Protein AF-A0A368F2X0-F1 (afdb_monomer_lite)

Foldseek 3Di:
DDDPPPPPPDPDPVRDDDDPDPLLDALVVSQVCCCVPVNDGDPDPSSVPPVLNQLQAWWADPPPRPFTWRQDAQTATPPPRDTDDPVLNVLLVVLVVLLVVLVCQLVDPPHDLVVNQVSLVVNPVSRVRTHRPNHSSNVSSVVSVVVVVVVVVD

Sequence (154 aa):
MVPTLSSRIPTSLKEARHSYINELLPRAMRREILKRDYNFDCSCEGCMDEERNNRMEGWCCEQCKDGWLPPGEGSQCTVCGWRITTDHYEMCRLAEETAKSGNKVLLGDEYKRDAKLKMANTMMPIFEDALHPFNVLRIPSLRTLFENAVAEKK

Organism: Ancylostoma caninum (NCBI:txid29170)

InterPro domains:
  IPR011990 Tetratricopeptide-like helical domain superfamily [G3DSA:1.25.40.10] (24-154)

Radius of gyration: 17.49 Å; chains: 1; bounding box: 47×37×43 Å

Secondary structure (DSSP, 8-state):
---S------SSTTT----SS-SSS-HHHHHHHHHHHH------HHHH-HHHHHHHHPEEPTTTSSSEE-SSTT-B-TTT-PBPPHHHHHHHHHHHHHHHHHHHHHH-TTS-HHHHHHHHHHHHHHHTTTB-TT-GGGHHHHHHHHHHHHHHT-

pLDDT: mean 91.77, std 10.8, range [40.59, 98.25]

Structure (mmCIF, N/CA/C/O backbone):
data_AF-A0A368F2X0-F1
#
_entry.id   AF-A0A368F2X0-F1
#
loop_
_atom_site.group_PDB
_atom_site.id
_atom_site.type_symbol
_atom_site.label_atom_id
_atom_site.label_alt_id
_atom_site.label_comp_id
_atom_site.label_asym_id
_atom_site.label_entity_id
_atom_site.label_seq_id
_atom_site.pdbx_PDB_ins_code
_atom_site.Cartn_x
_atom_site.Cartn_y
_atom_site.Cartn_z
_atom_site.occupancy
_atom_site.B_iso_or_equiv
_atom_site.auth_seq_id
_atom_site.auth_comp_id
_atom_site.auth_asym_id
_atom_site.auth_atom_id
_atom_site.pdbx_PDB_model_num
ATOM 1 N N . MET A 1 1 ? 1.077 -10.637 2.790 1.00 41.91 1 MET A N 1
ATOM 2 C CA . MET A 1 1 ? 2.339 -10.163 2.187 1.00 41.91 1 MET A CA 1
ATOM 3 C C . MET A 1 1 ? 2.938 -11.346 1.468 1.00 41.91 1 MET A C 1
ATOM 5 O O . MET A 1 1 ? 2.996 -12.397 2.088 1.00 41.91 1 MET A O 1
ATOM 9 N N . VAL A 1 2 ? 3.322 -11.207 0.201 1.00 40.59 2 VAL A N 1
ATOM 10 C CA . VAL A 1 2 ? 4.078 -12.248 -0.507 1.00 40.59 2 VAL A CA 1
ATOM 11 C C . VAL A 1 2 ? 5.547 -11.822 -0.454 1.00 40.59 2 VAL A C 1
ATOM 13 O O . VAL A 1 2 ? 5.941 -10.925 -1.210 1.00 40.59 2 VAL A O 1
ATOM 16 N N . PRO A 1 3 ? 6.351 -12.355 0.488 1.00 49.12 3 PRO A N 1
ATOM 17 C CA . PRO A 1 3 ? 7.795 -12.273 0.364 1.00 49.12 3 PRO A CA 1
ATOM 18 C C . PRO A 1 3 ? 8.175 -12.838 -1.001 1.00 49.12 3 PRO A C 1
ATOM 20 O O . PRO A 1 3 ? 7.680 -13.892 -1.389 1.00 49.12 3 PRO A O 1
ATOM 23 N N . THR A 1 4 ? 9.099 -12.197 -1.705 1.00 52.88 4 THR A N 1
ATOM 24 C CA . THR A 1 4 ? 9.723 -12.762 -2.916 1.00 52.88 4 THR A CA 1
ATOM 25 C C . THR A 1 4 ? 10.636 -13.949 -2.607 1.00 52.88 4 THR A C 1
ATOM 27 O O . THR A 1 4 ? 11.409 -14.385 -3.450 1.00 52.88 4 THR A O 1
ATOM 30 N N . LEU A 1 5 ? 10.559 -14.494 -1.393 1.00 54.06 5 LEU A N 1
ATOM 31 C CA . LEU A 1 5 ? 11.268 -15.688 -0.981 1.00 54.06 5 LEU A CA 1
ATOM 32 C C . LEU A 1 5 ? 10.518 -16.916 -1.501 1.00 54.06 5 LEU A C 1
ATOM 34 O O . LEU A 1 5 ? 9.976 -17.713 -0.742 1.00 54.06 5 LEU A O 1
ATOM 38 N N . SER A 1 6 ? 10.612 -17.126 -2.811 1.00 51.62 6 SER A N 1
ATOM 39 C CA . SER A 1 6 ? 10.950 -18.457 -3.306 1.00 51.62 6 SER A CA 1
ATOM 40 C C . SER A 1 6 ? 12.363 -18.755 -2.789 1.00 51.62 6 SER A C 1
ATOM 42 O O . SER A 1 6 ? 13.344 -18.601 -3.510 1.00 51.62 6 SER A O 1
ATOM 44 N N . SER A 1 7 ? 12.497 -19.046 -1.491 1.00 58.41 7 SER A N 1
ATOM 45 C CA . SER A 1 7 ? 13.770 -19.185 -0.778 1.00 58.41 7 SER A CA 1
ATOM 46 C C . SER A 1 7 ? 14.494 -20.456 -1.213 1.00 58.41 7 SER A C 1
ATOM 48 O O . SER A 1 7 ? 14.597 -21.436 -0.479 1.00 58.41 7 SER A O 1
ATOM 50 N N . ARG A 1 8 ? 15.041 -20.440 -2.429 1.00 68.31 8 ARG A N 1
ATOM 51 C CA . ARG A 1 8 ? 16.137 -21.332 -2.782 1.00 68.31 8 ARG A CA 1
ATOM 52 C C . ARG A 1 8 ? 17.321 -20.913 -1.926 1.00 68.31 8 ARG A C 1
ATOM 54 O O . ARG A 1 8 ? 17.812 -19.793 -2.050 1.00 68.31 8 ARG A O 1
ATOM 61 N N . ILE A 1 9 ? 17.736 -21.800 -1.025 1.00 76.62 9 ILE A N 1
ATOM 62 C CA . ILE A 1 9 ? 18.985 -21.622 -0.287 1.00 76.62 9 ILE A CA 1
ATOM 63 C C . ILE A 1 9 ? 20.089 -21.513 -1.347 1.00 76.62 9 ILE A C 1
ATOM 65 O O . ILE A 1 9 ? 20.208 -22.428 -2.167 1.00 76.62 9 ILE A O 1
ATOM 69 N N . PRO A 1 10 ? 20.847 -20.405 -1.393 1.00 78.94 10 PRO A N 1
ATOM 70 C CA . PRO A 1 10 ? 21.887 -20.243 -2.395 1.00 78.94 10 PRO A CA 1
ATOM 71 C C . PRO A 1 10 ? 22.919 -21.360 -2.234 1.00 78.94 10 PRO A C 1
ATOM 73 O O . PRO A 1 10 ? 23.389 -21.633 -1.130 1.00 78.94 10 PRO A O 1
ATOM 76 N N . THR A 1 11 ? 23.278 -22.007 -3.341 1.00 86.75 11 THR A N 1
ATOM 77 C CA . THR A 1 11 ? 24.264 -23.101 -3.344 1.00 86.75 11 THR A CA 1
ATOM 78 C C . THR A 1 11 ? 25.700 -22.582 -3.356 1.00 86.75 11 THR A C 1
ATOM 80 O O . THR A 1 11 ? 26.646 -23.332 -3.123 1.00 86.75 11 THR A O 1
ATOM 83 N N . SER A 1 12 ? 25.878 -21.277 -3.590 1.00 88.00 12 SER A N 1
ATOM 84 C CA . SER A 1 12 ? 27.169 -20.598 -3.550 1.00 88.00 12 SER A CA 1
ATOM 85 C C . SER A 1 12 ? 27.041 -19.133 -3.122 1.00 88.00 12 SER A C 1
ATOM 87 O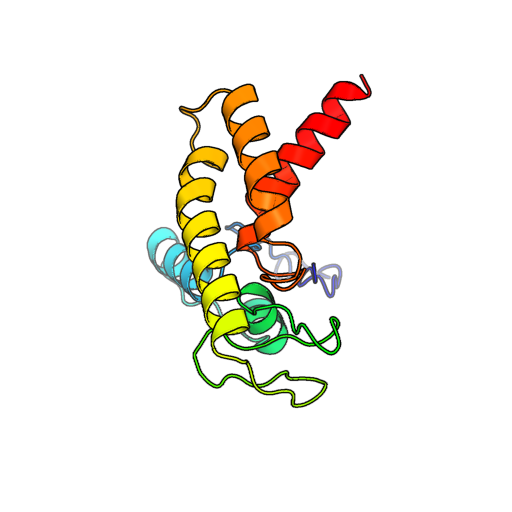 O . SER A 1 12 ? 25.986 -18.512 -3.258 1.00 88.00 12 SER A O 1
ATOM 89 N N . LEU A 1 13 ? 28.153 -18.526 -2.691 1.00 83.38 13 LEU A N 1
ATOM 90 C CA . LEU A 1 13 ? 28.208 -17.087 -2.387 1.00 83.38 13 LEU A CA 1
ATOM 91 C C . LEU A 1 13 ? 27.853 -16.206 -3.596 1.00 83.38 13 LEU A C 1
ATOM 93 O O . LEU A 1 13 ? 27.337 -15.106 -3.426 1.00 83.38 13 LEU A O 1
ATOM 97 N N . LYS A 1 14 ? 28.086 -16.685 -4.825 1.00 81.75 14 LYS A N 1
ATOM 98 C CA . LYS A 1 14 ? 27.719 -15.951 -6.045 1.00 81.75 14 LYS A CA 1
ATOM 99 C C . LYS A 1 14 ? 26.212 -15.833 -6.231 1.00 81.75 14 LYS A C 1
ATOM 101 O O . LYS A 1 14 ? 25.781 -14.895 -6.896 1.00 81.75 14 LYS A O 1
ATOM 106 N N . GLU A 1 15 ? 25.437 -16.743 -5.655 1.00 79.12 15 GLU A N 1
ATOM 107 C CA . GLU A 1 15 ? 23.971 -16.742 -5.679 1.00 79.12 15 GLU A CA 1
ATOM 108 C C . GLU A 1 15 ? 23.374 -16.046 -4.455 1.00 79.12 15 GLU A C 1
ATOM 110 O O . GLU A 1 15 ? 22.204 -15.672 -4.472 1.00 79.12 15 GLU A O 1
ATOM 115 N N . ALA A 1 16 ? 24.173 -15.831 -3.407 1.00 82.81 16 ALA A N 1
ATOM 116 C CA . ALA A 1 16 ? 23.734 -15.107 -2.229 1.00 82.81 16 ALA A CA 1
ATOM 117 C C . ALA A 1 16 ? 23.401 -13.656 -2.606 1.00 82.81 16 ALA A C 1
ATOM 119 O O . ALA A 1 16 ? 24.226 -12.899 -3.133 1.00 82.81 16 ALA A O 1
ATOM 120 N N . ARG A 1 17 ? 22.149 -13.279 -2.362 1.00 82.69 17 ARG A N 1
ATOM 121 C CA . ARG A 1 17 ? 21.617 -11.933 -2.563 1.00 82.69 17 ARG A CA 1
ATOM 122 C C . ARG A 1 17 ? 20.831 -11.553 -1.319 1.00 82.69 17 ARG A C 1
ATOM 124 O O . ARG A 1 17 ? 20.151 -12.392 -0.735 1.00 82.69 17 ARG A O 1
ATOM 131 N N . HIS A 1 18 ? 20.910 -10.288 -0.938 1.00 85.69 18 HIS A N 1
ATOM 132 C CA . HIS A 1 18 ? 20.017 -9.690 0.044 1.00 85.69 18 HIS A CA 1
ATOM 133 C C . HIS A 1 18 ? 19.496 -8.370 -0.520 1.00 85.69 18 HIS A C 1
ATOM 135 O O . HIS A 1 18 ? 20.145 -7.757 -1.371 1.00 85.69 18 HIS A O 1
ATOM 141 N N . SER A 1 19 ? 18.323 -7.932 -0.067 1.00 89.06 19 SER A N 1
ATOM 142 C CA . SER A 1 19 ? 17.817 -6.619 -0.454 1.00 89.06 19 SER A CA 1
ATOM 143 C C . SER A 1 19 ? 18.637 -5.519 0.220 1.00 89.06 19 SER A C 1
ATOM 145 O O . SER A 1 19 ? 18.970 -5.613 1.403 1.00 89.06 19 SER A O 1
ATOM 147 N N . TYR A 1 20 ? 18.962 -4.473 -0.538 1.00 90.19 20 TYR A N 1
ATOM 148 C CA . TYR A 1 20 ? 19.615 -3.260 -0.026 1.00 90.19 20 TYR A CA 1
ATOM 149 C C . TYR A 1 20 ? 18.609 -2.246 0.519 1.00 90.19 20 TYR A C 1
ATOM 151 O O . TYR A 1 20 ? 18.974 -1.308 1.216 1.00 90.19 20 TYR A O 1
ATOM 159 N N . ILE A 1 21 ? 17.332 -2.437 0.194 1.00 92.56 21 ILE A N 1
ATOM 160 C CA . ILE A 1 21 ? 16.254 -1.507 0.507 1.00 92.56 21 ILE A CA 1
ATOM 161 C C . ILE A 1 21 ? 15.075 -2.245 1.136 1.00 92.56 21 ILE A C 1
ATOM 163 O O . ILE A 1 21 ? 14.973 -3.473 1.081 1.00 92.56 21 ILE A O 1
ATOM 167 N N . ASN A 1 22 ? 14.134 -1.489 1.694 1.00 89.31 22 ASN A N 1
ATOM 168 C CA . ASN A 1 22 ? 12.869 -2.049 2.145 1.00 89.31 22 ASN A CA 1
ATOM 169 C C . ASN A 1 22 ? 12.055 -2.566 0.941 1.00 89.31 22 ASN A C 1
ATOM 171 O O . ASN A 1 22 ? 11.680 -1.803 0.051 1.00 89.31 22 ASN A O 1
ATOM 175 N N . GLU A 1 23 ? 11.754 -3.866 0.918 1.00 88.88 23 GLU A N 1
ATOM 176 C CA . GLU A 1 23 ? 10.979 -4.496 -0.160 1.00 88.88 23 GLU A CA 1
ATOM 177 C C . GLU A 1 23 ? 9.484 -4.145 -0.138 1.00 88.88 23 GLU A C 1
ATOM 179 O O . GLU A 1 23 ? 8.773 -4.405 -1.113 1.00 88.88 23 GLU A O 1
ATOM 184 N N . LEU A 1 24 ? 9.016 -3.554 0.963 1.00 90.75 24 LEU A N 1
ATOM 185 C CA . LEU A 1 24 ? 7.638 -3.133 1.207 1.00 90.75 24 LEU A CA 1
ATOM 186 C C . LEU A 1 24 ? 7.393 -1.692 0.741 1.00 90.75 24 LEU A C 1
ATOM 188 O O . LEU A 1 24 ? 6.749 -0.900 1.422 1.00 90.75 24 LEU A O 1
ATOM 192 N N . LEU A 1 25 ? 7.944 -1.363 -0.425 1.00 92.56 25 LEU A N 1
ATOM 193 C CA . LEU A 1 25 ? 7.771 -0.095 -1.123 1.00 92.56 25 LEU A CA 1
ATOM 194 C C . LEU A 1 25 ? 7.213 -0.362 -2.531 1.00 92.56 25 LEU A C 1
ATOM 196 O O . LEU A 1 25 ? 7.517 -1.417 -3.105 1.00 92.56 25 LEU A O 1
ATOM 200 N N . PRO A 1 26 ? 6.451 0.582 -3.117 1.00 94.62 26 PRO A N 1
ATOM 201 C CA . PRO A 1 26 ? 6.036 0.522 -4.517 1.00 94.62 26 PRO A CA 1
ATOM 202 C C . PRO A 1 26 ? 7.218 0.270 -5.449 1.00 94.62 26 PRO A C 1
ATOM 204 O O . PRO A 1 26 ? 8.339 0.720 -5.188 1.00 94.62 26 PRO A O 1
ATOM 207 N N . ARG A 1 27 ? 6.984 -0.425 -6.566 1.00 95.44 27 ARG A N 1
ATOM 208 C CA . ARG A 1 27 ? 8.056 -0.766 -7.519 1.00 95.44 27 ARG A CA 1
ATOM 209 C C . ARG A 1 27 ? 8.801 0.469 -8.016 1.00 95.44 27 ARG A C 1
ATOM 211 O O . ARG A 1 27 ? 10.027 0.424 -8.105 1.00 95.44 27 ARG A O 1
ATOM 218 N N . ALA A 1 28 ? 8.069 1.540 -8.320 1.00 95.38 28 ALA A N 1
ATOM 219 C CA . ALA A 1 28 ? 8.648 2.797 -8.779 1.00 95.38 28 ALA A CA 1
ATOM 220 C C . ALA A 1 28 ? 9.655 3.346 -7.758 1.00 95.38 28 ALA A C 1
ATOM 222 O O . ALA A 1 28 ? 10.816 3.544 -8.103 1.00 95.38 28 ALA A O 1
ATOM 223 N N . MET A 1 29 ? 9.257 3.443 -6.483 1.00 95.06 29 MET A N 1
ATOM 224 C CA . MET A 1 29 ? 10.142 3.909 -5.409 1.00 95.06 29 MET A CA 1
ATOM 225 C C . MET A 1 29 ? 11.335 2.975 -5.185 1.00 95.06 29 MET A C 1
ATOM 227 O O . MET A 1 29 ? 12.455 3.439 -4.998 1.00 95.06 29 MET A O 1
ATOM 231 N N . ARG A 1 30 ? 11.135 1.649 -5.245 1.00 95.50 30 ARG A N 1
ATOM 232 C CA . ARG A 1 30 ? 12.246 0.688 -5.132 1.00 95.50 30 ARG A CA 1
ATOM 233 C C . ARG A 1 30 ? 13.296 0.906 -6.222 1.00 95.50 30 ARG A C 1
ATOM 235 O O . ARG A 1 30 ? 14.484 0.958 -5.917 1.00 95.50 30 ARG A O 1
ATOM 242 N N . ARG A 1 31 ? 12.869 1.037 -7.481 1.00 95.75 31 ARG A N 1
ATOM 243 C CA . ARG A 1 31 ? 13.773 1.280 -8.617 1.00 95.75 31 ARG A CA 1
ATOM 244 C C . ARG A 1 31 ? 14.444 2.646 -8.527 1.00 95.75 31 ARG A C 1
ATOM 246 O O . ARG A 1 31 ? 15.637 2.731 -8.785 1.00 95.75 31 ARG A O 1
ATOM 253 N N . GLU A 1 32 ? 13.712 3.674 -8.113 1.00 97.25 32 GLU A N 1
ATOM 254 C CA . GLU A 1 32 ? 14.249 5.021 -7.921 1.00 97.25 32 GLU A CA 1
ATOM 255 C C . GLU A 1 32 ? 15.371 5.045 -6.875 1.00 97.25 32 GLU A C 1
ATOM 257 O O . GLU A 1 32 ? 16.463 5.527 -7.166 1.00 97.25 32 GLU A O 1
ATOM 262 N N . ILE A 1 33 ? 15.146 4.461 -5.692 1.00 96.31 33 ILE A N 1
ATOM 263 C CA . ILE A 1 33 ? 16.152 4.398 -4.620 1.00 96.31 33 ILE A CA 1
ATOM 264 C C . ILE A 1 33 ? 17.385 3.616 -5.087 1.00 96.31 33 ILE A C 1
ATOM 266 O O . ILE A 1 33 ? 18.508 4.080 -4.915 1.00 96.31 33 ILE A O 1
ATOM 270 N N . LEU A 1 34 ? 17.197 2.453 -5.721 1.00 96.50 34 LEU A N 1
ATOM 271 C CA . LEU A 1 34 ? 18.318 1.642 -6.211 1.00 96.50 34 LEU A CA 1
ATOM 272 C C . LEU A 1 34 ? 19.113 2.351 -7.310 1.00 96.50 34 LEU A C 1
ATOM 274 O O . LEU A 1 34 ? 20.342 2.280 -7.322 1.00 96.50 34 LEU A O 1
ATOM 278 N N . LYS A 1 35 ? 18.436 3.082 -8.199 1.00 97.25 35 LYS A N 1
ATOM 279 C CA . LYS A 1 35 ? 19.104 3.870 -9.231 1.00 97.25 35 LYS A CA 1
ATOM 280 C C . LYS A 1 35 ? 19.868 5.048 -8.632 1.00 97.25 35 LYS A C 1
ATOM 282 O O . LYS A 1 35 ? 21.006 5.279 -9.021 1.00 97.25 35 LYS A O 1
ATOM 287 N N . ARG A 1 36 ? 19.273 5.766 -7.679 1.00 97.69 36 ARG A N 1
ATOM 288 C CA . ARG A 1 36 ? 19.880 6.929 -7.021 1.00 97.69 36 ARG A CA 1
ATOM 289 C C . ARG A 1 36 ? 21.086 6.548 -6.160 1.00 97.69 36 ARG A C 1
ATOM 291 O O . ARG A 1 36 ? 22.132 7.174 -6.285 1.00 97.69 36 ARG A O 1
ATOM 298 N N . ASP A 1 37 ? 20.944 5.523 -5.322 1.00 97.44 37 ASP A N 1
ATOM 299 C CA . ASP A 1 37 ? 21.916 5.216 -4.263 1.00 97.44 37 ASP A CA 1
ATOM 300 C C . ASP A 1 37 ? 22.951 4.163 -4.696 1.00 97.44 37 ASP A C 1
ATOM 302 O O . ASP A 1 37 ? 24.055 4.121 -4.156 1.00 97.44 37 ASP A O 1
ATOM 306 N N . TYR A 1 38 ? 22.619 3.326 -5.688 1.00 96.00 38 TYR A N 1
ATOM 307 C CA . TYR A 1 38 ? 23.462 2.209 -6.139 1.00 96.00 38 TYR A CA 1
ATOM 308 C C . TYR A 1 38 ? 23.689 2.170 -7.661 1.00 96.00 38 TYR A C 1
ATOM 310 O O . TYR A 1 38 ? 24.383 1.280 -8.150 1.00 96.00 38 TYR A O 1
ATOM 318 N N . ASN A 1 39 ? 23.131 3.123 -8.416 1.00 96.44 39 ASN A N 1
ATOM 319 C CA . ASN A 1 39 ? 23.336 3.302 -9.856 1.00 96.44 39 ASN A CA 1
ATOM 320 C C . ASN A 1 39 ? 23.037 2.070 -10.735 1.00 96.44 39 ASN A C 1
ATOM 322 O O . ASN A 1 39 ? 23.714 1.830 -11.736 1.00 96.44 39 ASN A O 1
ATOM 326 N N . PHE A 1 40 ? 21.997 1.296 -10.410 1.00 95.19 40 PHE A N 1
ATOM 327 C CA . PHE A 1 40 ? 21.550 0.193 -11.266 1.00 95.19 40 PHE A CA 1
ATOM 328 C C . PHE A 1 40 ? 20.029 0.112 -11.392 1.00 95.19 40 PHE A C 1
ATOM 330 O O . PHE A 1 40 ? 19.281 0.568 -10.529 1.00 95.19 40 PHE A O 1
ATOM 337 N N . ASP A 1 41 ? 19.583 -0.514 -12.480 1.00 95.31 41 ASP A N 1
ATOM 338 C CA . ASP A 1 41 ? 18.177 -0.772 -12.765 1.00 95.31 41 ASP A CA 1
ATOM 339 C C . ASP A 1 41 ? 17.811 -2.195 -12.325 1.00 95.31 41 ASP A C 1
ATOM 341 O O . ASP A 1 41 ? 18.347 -3.185 -12.823 1.00 95.31 41 ASP A O 1
ATOM 345 N N . CYS A 1 42 ? 16.917 -2.310 -11.341 1.00 93.56 42 CYS A N 1
ATOM 346 C CA . CYS A 1 42 ? 16.601 -3.597 -10.727 1.00 93.56 42 CYS A CA 1
ATOM 347 C C . CYS A 1 42 ? 15.623 -4.433 -11.569 1.00 93.56 42 CYS A C 1
ATOM 349 O O . CYS A 1 42 ? 14.481 -4.027 -11.825 1.00 93.56 42 CYS A O 1
ATOM 351 N N . SER A 1 43 ? 16.064 -5.643 -11.917 1.00 93.19 43 SER A N 1
ATOM 352 C CA . SER A 1 43 ? 15.309 -6.672 -12.642 1.00 93.19 43 SER A CA 1
ATOM 353 C C . SER A 1 43 ? 15.119 -7.954 -11.818 1.00 93.19 43 SER A C 1
ATOM 355 O O . SER A 1 43 ? 15.025 -9.044 -12.379 1.00 93.19 43 SER A O 1
ATOM 357 N N . CYS A 1 44 ? 15.114 -7.857 -10.482 1.00 89.62 44 CYS A N 1
ATOM 358 C CA . CYS A 1 44 ? 14.853 -9.016 -9.625 1.00 89.62 44 CYS A CA 1
ATOM 359 C C . CYS A 1 44 ? 13.426 -9.552 -9.825 1.00 89.62 44 CYS A C 1
ATOM 361 O O . CYS A 1 44 ? 12.545 -8.812 -10.269 1.00 89.62 44 CYS A O 1
ATOM 363 N N . GLU A 1 45 ? 13.175 -10.803 -9.423 1.00 89.31 45 GLU A N 1
ATOM 364 C CA . GLU A 1 45 ? 11.854 -11.452 -9.520 1.00 89.31 45 GLU A CA 1
ATOM 365 C C . GLU A 1 45 ? 10.734 -10.554 -8.974 1.00 89.31 45 GLU A C 1
ATOM 367 O O . GLU A 1 45 ? 9.733 -10.318 -9.641 1.00 89.31 45 GLU A O 1
ATOM 372 N N . GLY A 1 46 ? 10.955 -9.918 -7.820 1.00 90.19 46 GLY A N 1
ATOM 373 C CA . GLY A 1 46 ? 9.989 -8.999 -7.219 1.00 90.19 46 GLY A CA 1
ATOM 374 C C . GLY A 1 46 ? 9.697 -7.719 -8.004 1.00 90.19 46 GLY A C 1
ATOM 375 O O . GLY A 1 46 ? 8.638 -7.125 -7.806 1.00 90.19 46 GLY A O 1
ATOM 376 N N . CYS A 1 47 ? 10.622 -7.241 -8.838 1.00 91.94 47 CYS A N 1
ATOM 377 C CA . CYS A 1 47 ? 10.386 -6.097 -9.727 1.00 91.94 47 CYS A CA 1
ATOM 378 C C . CYS A 1 47 ? 9.723 -6.517 -11.049 1.00 91.94 47 CYS A C 1
ATOM 380 O O . CYS A 1 47 ? 9.108 -5.669 -11.701 1.00 91.94 47 CYS A O 1
ATOM 382 N N . MET A 1 48 ? 9.857 -7.792 -11.424 1.00 93.31 48 MET A N 1
ATOM 383 C CA . MET A 1 48 ? 9.279 -8.382 -12.636 1.00 93.31 48 MET A CA 1
ATOM 384 C C . MET A 1 48 ? 7.888 -8.993 -12.404 1.00 93.31 48 MET A C 1
ATOM 386 O O . MET A 1 48 ? 7.144 -9.189 -13.357 1.00 93.31 48 MET A O 1
ATOM 390 N N . ASP A 1 49 ? 7.518 -9.264 -11.153 1.00 94.19 49 ASP A N 1
ATOM 391 C CA . ASP A 1 49 ? 6.196 -9.769 -10.775 1.00 94.19 49 ASP A CA 1
ATOM 392 C C . ASP A 1 49 ? 5.140 -8.646 -10.783 1.00 94.19 49 ASP A C 1
ATOM 394 O O . ASP A 1 49 ? 4.965 -7.921 -9.799 1.00 94.19 49 ASP A O 1
ATOM 398 N N . GLU A 1 50 ? 4.455 -8.461 -11.914 1.00 93.50 50 GLU A N 1
ATOM 399 C CA . GLU A 1 50 ? 3.404 -7.442 -12.064 1.00 93.50 50 GLU A CA 1
ATOM 400 C C . GLU A 1 50 ? 2.250 -7.645 -11.077 1.00 93.50 50 GLU A C 1
ATOM 402 O O . GLU A 1 50 ? 1.801 -6.681 -10.466 1.00 93.50 50 GLU A O 1
ATOM 407 N N . GLU A 1 51 ? 1.800 -8.882 -10.859 1.00 92.50 51 GLU A N 1
ATOM 408 C CA . GLU A 1 51 ? 0.654 -9.169 -9.989 1.00 92.50 51 GLU A CA 1
ATOM 409 C C . GLU A 1 51 ? 0.944 -8.761 -8.542 1.00 92.50 51 GLU A C 1
ATOM 411 O O . GLU A 1 51 ? 0.141 -8.077 -7.901 1.00 92.50 51 GLU A O 1
ATOM 416 N N . ARG A 1 52 ? 2.130 -9.108 -8.028 1.00 92.19 52 ARG A N 1
ATOM 417 C CA . ARG A 1 52 ? 2.579 -8.661 -6.705 1.00 92.19 52 ARG A CA 1
ATOM 418 C C . ARG A 1 52 ? 2.632 -7.140 -6.622 1.00 92.19 52 ARG A C 1
ATOM 420 O O . ARG A 1 52 ? 2.154 -6.578 -5.638 1.00 92.19 52 ARG A O 1
ATOM 427 N N . ASN A 1 53 ? 3.242 -6.481 -7.608 1.00 94.88 53 ASN A N 1
ATOM 428 C CA . ASN A 1 53 ? 3.409 -5.027 -7.592 1.00 94.88 53 ASN A CA 1
ATOM 429 C C . ASN A 1 53 ? 2.058 -4.305 -7.681 1.00 94.88 53 ASN A C 1
ATOM 431 O O . ASN A 1 53 ? 1.818 -3.370 -6.924 1.00 94.88 53 ASN A O 1
ATOM 435 N N . ASN A 1 54 ? 1.135 -4.802 -8.498 1.00 94.44 54 ASN A N 1
ATOM 436 C CA . ASN A 1 54 ? -0.198 -4.232 -8.599 1.00 94.44 54 ASN A CA 1
ATOM 437 C C . ASN A 1 54 ? -0.998 -4.411 -7.301 1.00 94.44 54 ASN A C 1
ATOM 439 O O . ASN A 1 54 ? -1.605 -3.461 -6.822 1.00 94.44 54 ASN A O 1
ATOM 443 N N . ARG A 1 55 ? -0.930 -5.579 -6.645 1.00 94.06 55 ARG A N 1
ATOM 444 C CA . ARG A 1 55 ? -1.559 -5.796 -5.323 1.00 94.06 55 ARG A CA 1
ATOM 445 C C . ARG A 1 55 ? -0.993 -4.908 -4.215 1.00 94.06 55 ARG A C 1
ATOM 447 O O . ARG A 1 55 ? -1.689 -4.659 -3.228 1.00 94.06 55 ARG A O 1
ATOM 454 N N . MET A 1 56 ? 0.269 -4.493 -4.341 1.00 95.94 56 MET A N 1
ATOM 455 C CA . MET A 1 56 ? 0.935 -3.586 -3.401 1.00 95.94 56 MET A CA 1
ATOM 456 C C . MET A 1 56 ? 0.431 -2.148 -3.506 1.00 95.94 56 MET A C 1
ATOM 458 O O . MET A 1 56 ? 0.610 -1.385 -2.560 1.00 95.94 56 MET A O 1
ATOM 462 N N . GLU A 1 57 ? -0.207 -1.793 -4.615 1.00 96.56 57 GLU A N 1
ATOM 463 C CA . GLU A 1 57 ? -0.737 -0.450 -4.867 1.00 96.56 57 GLU A CA 1
ATOM 464 C C . GLU A 1 57 ? -2.265 -0.465 -5.058 1.00 96.56 57 GLU A C 1
ATOM 466 O O . GLU A 1 57 ? -2.896 0.581 -5.024 1.00 96.56 57 GLU A O 1
ATOM 471 N N . GLY A 1 58 ? -2.879 -1.645 -5.176 1.00 96.88 58 GLY A N 1
ATOM 472 C CA . GLY A 1 58 ? -4.293 -1.821 -5.485 1.00 96.88 58 GLY A CA 1
ATOM 473 C C . GLY A 1 58 ? -5.263 -1.452 -4.364 1.00 96.88 58 GLY A C 1
ATOM 474 O O . GLY A 1 58 ? -4.949 -1.482 -3.165 1.00 96.88 58 GLY A O 1
ATOM 475 N N . TRP A 1 59 ? -6.488 -1.152 -4.778 1.00 97.75 59 TRP A N 1
ATOM 476 C CA . TRP A 1 59 ? -7.635 -0.919 -3.908 1.00 97.75 59 TRP A CA 1
ATOM 477 C C . TRP A 1 59 ? -8.427 -2.208 -3.677 1.00 97.75 59 TRP A C 1
ATOM 479 O O . TRP A 1 59 ? -8.324 -3.169 -4.444 1.00 97.75 59 TRP A O 1
ATOM 489 N N . CYS A 1 60 ? -9.188 -2.251 -2.588 1.00 96.50 60 CYS A N 1
ATOM 490 C CA . CYS A 1 60 ? -10.013 -3.400 -2.228 1.00 96.50 60 CYS A CA 1
ATOM 491 C C . CYS A 1 60 ? -11.289 -3.434 -3.079 1.00 96.50 60 CYS A C 1
ATOM 493 O O . CYS A 1 60 ? -11.888 -2.394 -3.347 1.00 96.50 60 CYS A O 1
ATOM 495 N N . CYS A 1 61 ? -11.732 -4.624 -3.488 1.00 96.00 61 CYS A N 1
ATOM 496 C CA . CYS A 1 61 ? -13.038 -4.786 -4.119 1.00 96.00 61 CYS A CA 1
ATOM 497 C C . CYS A 1 61 ? -14.145 -4.910 -3.077 1.00 96.00 61 CYS A C 1
ATOM 499 O O . CYS A 1 61 ? -14.175 -5.887 -2.335 1.00 96.00 61 CYS A O 1
ATOM 501 N N . GLU A 1 62 ? -15.108 -3.983 -3.069 1.00 94.31 62 GLU A N 1
ATOM 502 C CA . GLU A 1 62 ? -16.234 -4.041 -2.127 1.00 94.31 62 GLU A CA 1
ATOM 503 C C . GLU A 1 62 ? -17.148 -5.257 -2.333 1.00 94.31 62 GLU A C 1
ATOM 505 O O . GLU A 1 62 ? -17.783 -5.699 -1.382 1.00 94.31 62 GLU A O 1
ATOM 510 N N . GLN A 1 63 ? -17.203 -5.814 -3.548 1.00 94.88 63 GLN A N 1
ATOM 511 C CA . GLN A 1 63 ? -18.119 -6.909 -3.874 1.00 94.88 63 GLN A CA 1
ATOM 512 C C . GLN A 1 63 ? -17.582 -8.272 -3.443 1.00 94.88 63 GLN A C 1
ATOM 514 O O . GLN A 1 63 ? -18.266 -9.016 -2.749 1.00 94.88 63 GLN A O 1
ATOM 519 N N . CYS A 1 64 ? -16.361 -8.626 -3.861 1.00 93.94 64 CYS A N 1
ATOM 520 C CA . CYS A 1 64 ? -15.803 -9.951 -3.572 1.00 93.94 64 CYS A CA 1
ATOM 521 C C . CYS A 1 64 ? -14.802 -9.967 -2.415 1.00 93.94 64 CYS A C 1
ATOM 523 O O . CYS A 1 64 ? -14.505 -11.048 -1.918 1.00 93.94 64 CYS A O 1
ATOM 525 N N . LYS A 1 65 ? -14.260 -8.807 -2.008 1.00 90.38 65 LYS A N 1
ATOM 526 C CA . LYS A 1 65 ? -13.234 -8.631 -0.957 1.00 90.38 65 LYS A CA 1
ATOM 527 C C . LYS A 1 65 ? -11.912 -9.395 -1.159 1.00 90.38 65 LYS A C 1
ATOM 529 O O . LYS A 1 65 ? -10.960 -9.147 -0.426 1.00 90.38 65 LYS A O 1
ATOM 534 N N . ASP A 1 66 ? -11.839 -10.276 -2.153 1.00 88.75 66 ASP A N 1
ATOM 535 C CA . ASP A 1 66 ? -10.676 -11.105 -2.483 1.00 88.75 66 ASP A CA 1
ATOM 536 C C . ASP A 1 66 ? -9.853 -10.511 -3.636 1.00 88.75 66 ASP A C 1
ATOM 538 O O . ASP A 1 66 ? -8.624 -10.475 -3.608 1.00 88.75 66 ASP A O 1
ATOM 542 N N . GLY A 1 67 ? -10.536 -9.976 -4.650 1.00 92.56 67 GLY A N 1
ATOM 543 C CA . GLY A 1 67 ? -9.891 -9.290 -5.761 1.00 92.56 67 GLY A CA 1
ATOM 544 C C . GLY A 1 67 ? -9.443 -7.869 -5.419 1.00 92.56 67 GLY A C 1
ATOM 545 O O . GLY A 1 67 ? -9.860 -7.261 -4.429 1.00 92.56 67 GLY A O 1
ATOM 546 N N . TRP A 1 68 ? -8.627 -7.305 -6.305 1.00 95.50 68 TRP A N 1
ATOM 547 C CA . TRP A 1 68 ? -8.126 -5.937 -6.198 1.00 95.50 68 TRP A CA 1
ATOM 548 C C . TRP A 1 68 ? -8.510 -5.118 -7.432 1.00 95.50 68 TRP A C 1
ATOM 550 O O . TRP A 1 68 ? -8.815 -5.677 -8.489 1.00 95.50 68 TRP A O 1
ATOM 560 N N . LEU A 1 69 ? -8.518 -3.793 -7.287 1.00 97.25 69 LEU A N 1
ATOM 561 C CA . LEU A 1 69 ? -8.702 -2.854 -8.391 1.00 97.25 69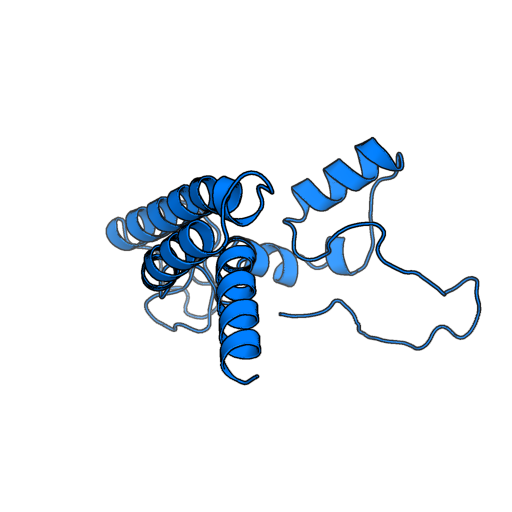 LEU A CA 1
ATOM 562 C C . LEU A 1 69 ? -7.426 -2.036 -8.605 1.00 97.25 69 LEU A C 1
ATOM 564 O O . LEU A 1 69 ? -6.844 -1.568 -7.619 1.00 97.25 69 LEU A O 1
ATOM 568 N N . PRO A 1 70 ? -6.986 -1.833 -9.859 1.00 96.06 70 PRO A N 1
ATOM 569 C CA . PRO A 1 70 ? -5.988 -0.818 -10.162 1.00 96.06 70 PRO A CA 1
ATOM 570 C C . PRO A 1 70 ? -6.470 0.559 -9.673 1.00 96.06 70 PRO A C 1
ATOM 572 O O . PRO A 1 70 ? -7.642 0.881 -9.892 1.00 96.06 70 PRO A O 1
ATOM 575 N N . PRO A 1 71 ? -5.609 1.382 -9.051 1.00 94.75 71 PRO A N 1
ATOM 576 C CA . PRO A 1 71 ? -5.979 2.742 -8.675 1.00 94.75 71 PRO A CA 1
ATOM 577 C C . PRO A 1 71 ? -6.396 3.555 -9.902 1.00 94.75 71 PRO A C 1
ATOM 579 O O . PRO A 1 71 ? -5.643 3.656 -10.872 1.00 94.75 71 PRO A O 1
ATOM 582 N N . GLY A 1 72 ? -7.600 4.124 -9.869 1.00 94.31 72 GLY A N 1
ATOM 583 C CA . GLY A 1 72 ? -8.131 4.925 -10.970 1.00 94.31 72 GLY A CA 1
ATOM 584 C C . GLY A 1 72 ? -9.644 4.822 -11.139 1.00 94.31 72 GLY A C 1
ATOM 585 O O . GLY A 1 72 ? -10.285 3.863 -10.698 1.00 94.31 72 GLY A O 1
ATOM 586 N N . GLU A 1 73 ? -10.212 5.834 -11.795 1.00 93.12 73 GLU A N 1
ATOM 587 C CA . GLU A 1 73 ? -11.630 5.864 -12.147 1.00 93.12 73 GLU A CA 1
ATOM 588 C C . GLU A 1 73 ? -11.969 4.765 -13.158 1.00 93.12 73 GLU A C 1
ATOM 590 O O . GLU A 1 73 ? -11.186 4.439 -14.052 1.00 93.12 73 GLU A O 1
ATOM 595 N N . GLY A 1 74 ? -13.159 4.178 -13.020 1.00 93.88 74 GLY A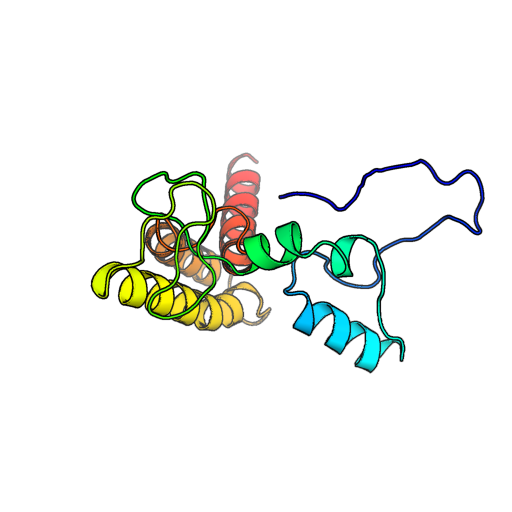 N 1
ATOM 596 C CA . GLY A 1 74 ? -13.644 3.147 -13.938 1.00 93.88 74 GLY A CA 1
ATOM 597 C C . GLY A 1 74 ? -12.861 1.829 -13.903 1.00 93.88 74 GLY A C 1
ATOM 598 O O . GLY A 1 74 ? -13.068 0.994 -14.791 1.00 93.88 74 GLY A O 1
ATOM 599 N N . SER A 1 75 ? -11.997 1.634 -12.901 1.00 95.62 75 SER A N 1
ATOM 600 C CA . SER A 1 75 ? -11.268 0.390 -12.665 1.00 95.62 75 SER A CA 1
ATOM 601 C C . SER A 1 75 ? -12.214 -0.793 -12.450 1.00 95.62 75 SER A C 1
ATOM 603 O O . SER A 1 75 ? -13.377 -0.644 -12.067 1.00 95.62 75 SER A O 1
ATOM 605 N N . GLN A 1 76 ? -11.718 -1.992 -12.752 1.00 97.50 76 GLN A N 1
ATOM 606 C CA . GLN A 1 76 ? -12.466 -3.238 -12.619 1.00 97.50 76 GLN A CA 1
ATOM 607 C C . GLN A 1 76 ? -11.701 -4.211 -11.734 1.00 97.50 76 GLN A C 1
ATOM 609 O O . GLN A 1 76 ? -10.473 -4.288 -11.793 1.00 97.50 76 GLN A O 1
ATOM 614 N N . CYS A 1 77 ? -12.442 -4.958 -10.924 1.00 97.38 77 CYS A N 1
ATOM 615 C CA . CYS A 1 77 ? -11.889 -6.008 -10.094 1.00 97.38 77 CYS A CA 1
ATOM 616 C C . CYS A 1 77 ? -11.294 -7.123 -10.958 1.00 97.38 77 CYS A C 1
ATOM 618 O O . CYS A 1 77 ? -11.962 -7.655 -11.845 1.00 97.38 77 CYS A O 1
ATOM 620 N N . THR A 1 78 ? -10.068 -7.529 -10.637 1.00 96.12 78 THR A N 1
ATOM 621 C CA . THR A 1 78 ? -9.340 -8.588 -11.350 1.00 96.12 78 THR A CA 1
ATOM 622 C C . THR A 1 78 ? -9.926 -9.990 -11.186 1.00 96.12 78 THR A C 1
ATOM 624 O O . THR A 1 78 ? -9.566 -10.886 -11.944 1.00 96.12 78 THR A O 1
ATOM 627 N N . VAL A 1 79 ? -10.833 -10.187 -10.222 1.00 95.69 79 VAL A N 1
ATOM 628 C CA . VAL A 1 79 ? -11.442 -11.491 -9.915 1.00 95.69 79 VAL A CA 1
ATOM 629 C C . VAL A 1 79 ? -12.902 -11.550 -10.360 1.00 95.69 79 VAL A C 1
ATOM 631 O O . VAL A 1 79 ? -13.267 -12.423 -11.140 1.00 95.69 79 VAL A O 1
ATOM 634 N N . CYS A 1 80 ? -13.751 -10.631 -9.887 1.00 96.69 80 CYS A N 1
ATOM 635 C CA . CYS A 1 80 ? -15.194 -10.687 -10.154 1.00 96.69 80 CYS A CA 1
ATOM 636 C C . CYS A 1 80 ? -15.668 -9.774 -11.295 1.00 96.69 80 CYS A C 1
ATOM 638 O O . CYS A 1 80 ? -16.852 -9.783 -11.623 1.00 96.69 80 CYS A O 1
ATOM 640 N N . GLY A 1 81 ? -14.785 -8.952 -11.875 1.00 96.62 81 GLY A N 1
ATOM 641 C CA . GLY A 1 81 ? -15.132 -8.031 -12.963 1.00 96.62 81 GLY A CA 1
ATOM 642 C C . GLY A 1 81 ? -16.015 -6.845 -12.557 1.00 96.62 81 GLY A C 1
ATOM 643 O O . GLY A 1 81 ? -16.396 -6.050 -13.415 1.00 96.62 81 GLY A O 1
ATOM 644 N N . TRP A 1 82 ? -16.341 -6.689 -11.269 1.00 97.44 82 TRP A N 1
ATOM 645 C CA . TRP A 1 82 ? -17.084 -5.526 -10.784 1.00 97.44 82 TRP A CA 1
ATOM 646 C C . TRP A 1 82 ? -16.339 -4.232 -11.114 1.00 97.44 82 TRP A C 1
ATOM 648 O O . TRP A 1 82 ? -15.136 -4.122 -10.865 1.00 97.44 82 TRP A O 1
ATOM 658 N N . ARG A 1 83 ? -17.062 -3.255 -11.662 1.00 97.69 83 ARG A N 1
ATOM 659 C CA . ARG A 1 83 ? -16.539 -1.928 -11.980 1.00 97.69 83 ARG A CA 1
ATOM 660 C C . ARG A 1 83 ? -16.765 -0.990 -10.805 1.00 97.69 83 ARG A C 1
ATOM 662 O O . ARG A 1 83 ? -17.874 -0.930 -10.283 1.00 97.69 83 ARG A O 1
ATOM 669 N N . ILE A 1 84 ? -15.730 -0.236 -10.456 1.00 97.62 84 ILE A N 1
ATOM 670 C CA . ILE A 1 84 ? -15.771 0.718 -9.355 1.00 97.62 84 ILE A CA 1
ATOM 671 C C . ILE A 1 84 ? -16.882 1.757 -9.542 1.00 97.62 84 ILE A C 1
ATOM 673 O O . ILE A 1 84 ? -17.063 2.305 -10.634 1.00 97.62 84 ILE A O 1
ATOM 677 N N . THR A 1 85 ? -17.625 2.022 -8.471 1.00 97.31 85 THR A N 1
ATOM 678 C CA . THR A 1 85 ? -18.585 3.128 -8.390 1.00 97.31 85 THR A CA 1
ATOM 679 C C . THR A 1 85 ? -17.860 4.430 -8.053 1.00 97.31 85 THR A C 1
ATOM 681 O O . THR A 1 85 ? -16.745 4.413 -7.530 1.00 97.31 85 THR A O 1
ATOM 684 N N . THR A 1 86 ? -18.486 5.576 -8.325 1.00 97.19 86 THR A N 1
ATOM 685 C CA . THR A 1 86 ? -17.926 6.885 -7.949 1.00 97.19 86 THR A CA 1
ATOM 686 C C . THR A 1 86 ? -17.683 6.981 -6.441 1.00 97.19 86 THR A C 1
ATOM 688 O O . THR A 1 86 ? -16.612 7.410 -6.027 1.00 97.19 86 THR A O 1
ATOM 691 N N . ASP A 1 87 ? -18.619 6.499 -5.623 1.00 96.50 87 ASP A N 1
ATOM 692 C CA . ASP A 1 87 ? -18.490 6.544 -4.162 1.00 96.50 87 ASP A CA 1
ATOM 693 C C . ASP A 1 87 ? -17.316 5.688 -3.660 1.00 96.50 87 ASP A C 1
ATOM 695 O O . ASP A 1 87 ? -16.521 6.142 -2.833 1.00 96.50 87 ASP A O 1
ATOM 699 N N . HIS A 1 88 ? -17.149 4.471 -4.197 1.00 96.69 88 HIS A N 1
ATOM 700 C CA . HIS A 1 88 ? -16.028 3.603 -3.816 1.00 96.69 88 HIS A CA 1
ATOM 701 C C . HIS A 1 88 ? -14.687 4.161 -4.295 1.00 96.69 88 HIS A C 1
ATOM 703 O O . HIS A 1 88 ? -13.689 4.068 -3.580 1.00 96.69 88 HIS A O 1
ATOM 709 N N . TYR A 1 89 ? -14.658 4.779 -5.481 1.00 97.75 89 TYR A N 1
ATOM 710 C CA . TYR A 1 89 ? -13.486 5.496 -5.983 1.00 97.75 89 TYR A CA 1
ATOM 711 C C . TYR A 1 89 ? -13.068 6.616 -5.023 1.00 97.75 89 TYR A C 1
ATOM 713 O O . TYR A 1 89 ? -11.907 6.659 -4.613 1.00 97.75 89 TYR A O 1
ATOM 721 N N . GLU A 1 90 ? -14.003 7.478 -4.615 1.00 97.62 90 GLU A N 1
ATOM 722 C CA . GLU A 1 90 ? -13.713 8.588 -3.700 1.00 97.62 90 GLU A CA 1
ATOM 723 C C . GLU A 1 90 ? -13.242 8.095 -2.330 1.00 97.62 90 GLU A C 1
ATOM 725 O O . GLU A 1 90 ? -12.281 8.631 -1.775 1.00 97.62 90 GLU A O 1
ATOM 730 N N . MET A 1 91 ? -13.851 7.027 -1.809 1.00 97.12 91 MET A N 1
ATOM 731 C CA . MET A 1 91 ? -13.400 6.389 -0.573 1.00 97.12 91 MET A CA 1
ATOM 732 C C . MET A 1 91 ? -11.957 5.877 -0.692 1.00 97.12 91 MET A C 1
ATOM 734 O O . MET A 1 91 ? -11.131 6.143 0.185 1.00 97.12 91 MET A O 1
ATOM 738 N N . CYS A 1 92 ? -11.625 5.171 -1.776 1.00 97.88 92 CYS A N 1
ATOM 739 C CA . CYS A 1 92 ? -10.279 4.641 -1.984 1.00 97.88 92 CYS A CA 1
ATOM 740 C C . CYS A 1 92 ? -9.243 5.755 -2.176 1.00 97.88 92 CYS A C 1
ATOM 742 O O . CYS A 1 92 ? -8.160 5.699 -1.586 1.00 97.88 92 CYS A O 1
ATOM 744 N N . ARG A 1 93 ? -9.590 6.798 -2.939 1.00 97.94 93 ARG A N 1
ATOM 745 C CA . ARG A 1 93 ? -8.755 7.988 -3.137 1.00 97.94 93 ARG A CA 1
ATOM 746 C C . ARG A 1 93 ? -8.477 8.695 -1.809 1.00 97.94 93 ARG A C 1
ATOM 748 O O . ARG A 1 93 ? -7.320 8.980 -1.500 1.00 97.94 93 ARG A O 1
ATOM 755 N N . LEU A 1 94 ? -9.508 8.913 -0.989 1.00 97.75 94 LEU A N 1
ATOM 756 C CA . LEU A 1 94 ? -9.371 9.516 0.337 1.00 97.75 94 LEU A CA 1
ATOM 757 C C . LEU A 1 94 ? -8.485 8.669 1.260 1.00 97.75 94 LEU A C 1
ATOM 759 O O . LEU A 1 94 ? -7.631 9.214 1.964 1.00 97.75 94 LEU A O 1
ATOM 763 N N . ALA A 1 95 ? -8.659 7.346 1.257 1.00 98.25 95 ALA A N 1
ATOM 764 C CA . ALA A 1 95 ? -7.823 6.437 2.034 1.00 98.25 95 ALA A CA 1
ATOM 765 C C . ALA A 1 95 ? -6.350 6.518 1.604 1.00 98.25 95 ALA A C 1
ATOM 767 O O . ALA A 1 95 ? -5.457 6.574 2.452 1.00 98.25 95 ALA A O 1
ATOM 768 N N . GLU A 1 96 ? -6.084 6.594 0.301 1.00 97.62 96 GLU A N 1
ATOM 769 C CA . GLU A 1 96 ? -4.737 6.743 -0.244 1.00 97.62 96 GLU A CA 1
ATOM 770 C C . GLU A 1 96 ? -4.087 8.080 0.156 1.00 97.62 96 GLU A C 1
ATOM 772 O O . GLU A 1 96 ? -2.940 8.106 0.613 1.00 97.62 96 GLU A O 1
ATOM 777 N N . GLU A 1 97 ? -4.816 9.193 0.040 1.00 97.56 97 GLU A N 1
ATOM 778 C CA . GLU A 1 97 ? -4.354 10.532 0.438 1.00 97.56 97 GLU A CA 1
ATOM 779 C C . GLU A 1 97 ? -4.092 10.627 1.946 1.00 97.56 97 GLU A C 1
ATOM 781 O O . GLU A 1 97 ? -3.064 11.164 2.386 1.00 97.56 97 GLU A O 1
ATOM 786 N N . THR A 1 98 ? -4.989 10.037 2.738 1.00 97.88 98 THR A N 1
ATOM 787 C CA . THR A 1 98 ? -4.859 9.917 4.193 1.00 97.88 98 THR A CA 1
ATOM 788 C C . THR A 1 98 ? -3.618 9.110 4.547 1.00 97.88 98 THR A C 1
ATOM 790 O O . THR A 1 98 ? -2.829 9.533 5.393 1.00 97.88 98 THR A O 1
ATOM 793 N N . ALA A 1 99 ? -3.383 7.988 3.862 1.00 97.50 99 ALA A N 1
ATOM 794 C CA . ALA A 1 99 ? -2.201 7.171 4.083 1.00 97.50 99 ALA A CA 1
ATOM 795 C C . ALA A 1 99 ? -0.912 7.902 3.717 1.00 97.50 99 ALA A C 1
ATOM 797 O O . ALA A 1 99 ? 0.021 7.928 4.514 1.00 97.50 99 ALA A O 1
ATOM 798 N N . LYS A 1 100 ? -0.853 8.551 2.552 1.00 95.88 100 LYS A N 1
ATOM 799 C CA . LYS A 1 100 ? 0.323 9.323 2.119 1.00 95.88 100 LYS A CA 1
ATOM 800 C C . LYS A 1 100 ? 0.679 10.432 3.110 1.00 95.88 100 LYS A C 1
ATOM 802 O O . LYS A 1 100 ? 1.858 10.660 3.376 1.00 95.88 100 LYS A O 1
ATOM 807 N N . SER A 1 101 ? -0.325 11.102 3.668 1.00 96.06 101 SER A N 1
ATOM 808 C CA . SER A 1 101 ? -0.128 12.179 4.642 1.00 96.06 101 SER A CA 1
ATOM 809 C C . SER A 1 101 ? 0.246 11.641 6.023 1.00 96.06 101 SER A C 1
ATOM 811 O O . SER A 1 101 ? 1.247 12.063 6.599 1.00 96.06 101 SER A O 1
ATOM 813 N N . GLY A 1 102 ? -0.505 10.666 6.536 1.00 96.44 102 GLY A N 1
ATOM 814 C CA . GLY A 1 102 ? -0.273 10.076 7.852 1.00 96.44 102 GLY A CA 1
ATOM 815 C C . GLY A 1 102 ? 1.016 9.260 7.936 1.00 96.44 102 GLY A C 1
ATOM 816 O O . GLY A 1 102 ? 1.695 9.293 8.960 1.00 96.44 102 GLY A O 1
ATOM 817 N N . ASN A 1 103 ? 1.441 8.616 6.845 1.00 96.56 103 ASN A N 1
ATOM 818 C CA . ASN A 1 103 ? 2.695 7.861 6.813 1.00 96.56 103 ASN A CA 1
ATOM 819 C C . ASN A 1 103 ? 3.924 8.755 7.022 1.00 96.56 103 ASN A C 1
ATOM 821 O O . ASN A 1 103 ? 4.917 8.271 7.554 1.00 96.56 103 ASN A O 1
ATOM 825 N N . LYS A 1 104 ? 3.858 10.058 6.706 1.00 94.56 104 LYS A N 1
ATOM 826 C CA . LYS A 1 104 ? 4.925 11.010 7.069 1.00 94.56 104 LYS A CA 1
ATOM 827 C C . LYS A 1 104 ? 5.090 11.106 8.588 1.00 94.56 104 LYS A C 1
ATOM 829 O O . LYS A 1 104 ? 6.207 11.085 9.084 1.00 94.56 104 LYS A O 1
ATOM 834 N N . VAL A 1 105 ? 3.976 11.130 9.320 1.00 94.50 105 VAL A N 1
ATOM 835 C CA . VAL A 1 105 ? 3.960 11.179 10.791 1.00 94.50 105 VAL A CA 1
ATOM 836 C C . VAL A 1 105 ? 4.408 9.850 11.398 1.00 94.50 105 VAL A C 1
ATOM 838 O O . VAL A 1 105 ? 5.197 9.822 12.338 1.00 94.50 105 VAL A O 1
ATOM 841 N N . LEU A 1 106 ? 3.914 8.731 10.862 1.00 96.19 106 LEU A N 1
ATOM 842 C CA . LEU A 1 106 ? 4.234 7.398 11.382 1.00 96.19 106 LEU A CA 1
ATOM 843 C C . LEU A 1 106 ? 5.719 7.049 11.195 1.00 96.19 106 LEU A C 1
ATOM 845 O O . LEU A 1 106 ? 6.328 6.448 12.083 1.00 96.19 106 LEU A O 1
ATOM 849 N N . LEU A 1 107 ? 6.307 7.464 10.070 1.00 93.56 107 LEU A N 1
ATOM 850 C CA . LEU A 1 107 ? 7.702 7.190 9.728 1.00 93.56 107 LEU A CA 1
ATOM 851 C C . LEU A 1 107 ? 8.690 8.248 10.247 1.00 93.56 107 LEU A C 1
ATOM 853 O O . LEU A 1 107 ? 9.870 7.937 10.335 1.00 93.56 107 LEU A O 1
ATOM 857 N N . GLY A 1 108 ? 8.238 9.457 10.597 1.00 94.00 108 GLY A N 1
ATOM 858 C CA . GLY A 1 108 ? 9.102 10.528 11.108 1.00 94.00 108 GLY A CA 1
ATOM 859 C C . GLY A 1 108 ? 9.563 10.289 12.547 1.00 94.00 108 GLY A C 1
ATOM 860 O O . GLY A 1 108 ? 8.763 9.922 13.411 1.00 94.00 108 GLY A O 1
ATOM 861 N N . ASP A 1 109 ? 10.847 10.491 12.825 1.00 92.44 109 ASP A N 1
ATOM 862 C CA . ASP A 1 109 ? 11.448 10.294 14.154 1.00 92.44 109 ASP A CA 1
ATOM 863 C C . ASP A 1 109 ? 11.090 11.415 15.146 1.00 92.44 109 ASP A C 1
ATOM 865 O O . ASP A 1 109 ? 11.177 11.240 16.360 1.00 92.44 109 ASP A O 1
ATOM 869 N N . GLU A 1 110 ? 10.629 12.560 14.643 1.00 93.94 110 GLU A N 1
ATOM 870 C CA . GLU A 1 110 ? 10.248 13.740 15.419 1.00 93.94 110 GLU A CA 1
ATOM 871 C C . GLU A 1 110 ? 8.935 13.569 16.208 1.00 93.94 110 GLU A C 1
ATOM 873 O O . GLU A 1 110 ? 8.647 14.340 17.130 1.00 93.94 110 GLU A O 1
ATOM 878 N N . TYR A 1 111 ? 8.131 12.556 15.877 1.00 93.38 111 TYR A N 1
ATOM 879 C CA . TYR A 1 111 ? 6.829 12.324 16.499 1.00 93.38 111 TYR A CA 1
ATOM 880 C C . TYR A 1 111 ? 6.902 11.313 17.645 1.00 93.38 111 TYR A C 1
ATOM 882 O O . TYR A 1 111 ? 7.411 10.200 17.510 1.00 93.38 111 TYR A O 1
ATOM 890 N N . LYS A 1 112 ? 6.297 11.672 18.783 1.00 94.12 112 LYS A N 1
ATOM 891 C CA . LYS A 1 112 ? 6.195 10.791 19.955 1.00 94.12 112 LYS A CA 1
ATOM 892 C C . LYS A 1 112 ? 5.325 9.563 19.668 1.00 94.12 112 LYS A C 1
ATOM 894 O O . LYS A 1 112 ? 4.349 9.642 18.920 1.00 94.12 112 LYS A O 1
ATOM 899 N N . ARG A 1 113 ? 5.624 8.457 20.360 1.00 92.56 113 ARG A N 1
ATOM 900 C CA . ARG A 1 113 ? 4.905 7.176 20.245 1.00 92.56 113 ARG A CA 1
ATOM 901 C C . ARG A 1 113 ? 3.385 7.323 20.363 1.00 92.56 113 ARG A C 1
ATOM 903 O O . ARG A 1 113 ? 2.679 6.815 19.500 1.00 92.56 113 ARG A O 1
ATOM 910 N N . ASP A 1 114 ? 2.882 8.054 21.357 1.00 94.00 114 ASP A N 1
ATOM 911 C CA . ASP A 1 114 ? 1.432 8.208 21.568 1.00 94.00 114 ASP A CA 1
ATOM 912 C C . ASP A 1 114 ? 0.736 8.904 20.392 1.00 94.00 114 ASP A C 1
ATOM 914 O O . ASP A 1 114 ? -0.376 8.541 20.009 1.00 94.00 114 ASP A O 1
ATOM 918 N N . ALA A 1 115 ? 1.409 9.878 19.770 1.00 95.31 115 ALA A N 1
ATOM 919 C CA . ALA A 1 115 ? 0.892 10.558 18.587 1.00 95.31 115 ALA A CA 1
ATOM 920 C C . ALA A 1 115 ? 0.838 9.606 17.384 1.00 95.31 115 ALA A C 1
ATOM 922 O O . ALA A 1 115 ? -0.176 9.564 16.685 1.00 95.31 115 ALA A O 1
ATOM 923 N N . LYS A 1 116 ? 1.889 8.797 17.184 1.00 97.06 116 LYS A N 1
ATOM 924 C CA . LYS A 1 116 ? 1.917 7.758 16.144 1.00 97.06 116 LYS A CA 1
ATOM 925 C C . LYS A 1 116 ? 0.818 6.717 16.365 1.00 97.06 116 LYS A C 1
ATOM 927 O O . LYS A 1 116 ? 0.108 6.370 15.427 1.00 97.06 116 LYS A O 1
ATOM 932 N N . LEU A 1 117 ? 0.619 6.273 17.605 1.00 96.88 117 LEU A N 1
ATOM 933 C CA . LEU A 1 117 ? -0.415 5.301 17.956 1.00 96.88 117 L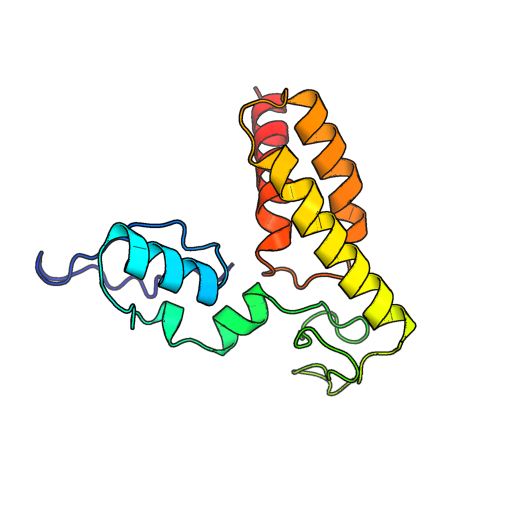EU A CA 1
ATOM 934 C C . LEU A 1 117 ? -1.825 5.852 17.713 1.00 96.88 117 LEU A C 1
ATOM 936 O O . LEU A 1 117 ? -2.659 5.174 17.114 1.00 96.88 117 LEU A O 1
ATOM 940 N N . LYS A 1 118 ? -2.089 7.096 18.130 1.00 96.56 118 LYS A N 1
ATOM 941 C CA . LYS A 1 118 ? -3.363 7.772 17.854 1.00 96.56 118 LYS A CA 1
ATOM 942 C C . LYS A 1 118 ? -3.617 7.876 16.350 1.00 96.56 118 LYS A C 1
ATOM 944 O O . LYS A 1 118 ? -4.722 7.598 15.901 1.00 96.56 118 LYS A O 1
ATOM 949 N N . MET A 1 119 ? -2.596 8.245 15.578 1.00 97.00 119 MET A N 1
ATOM 950 C CA . MET A 1 119 ? -2.683 8.341 14.123 1.00 97.00 119 MET A CA 1
ATOM 951 C C . MET A 1 119 ? -3.007 6.981 13.484 1.00 97.00 119 MET A C 1
ATOM 953 O O . MET A 1 119 ? -3.964 6.876 12.721 1.00 97.00 119 MET A O 1
ATOM 957 N N . ALA A 1 120 ? -2.275 5.926 13.852 1.00 97.56 120 ALA A N 1
ATOM 958 C CA . ALA A 1 120 ? -2.494 4.583 13.321 1.00 97.56 120 ALA A CA 1
ATOM 959 C C . ALA A 1 120 ? -3.908 4.052 13.627 1.00 97.56 120 ALA A C 1
ATOM 961 O O . ALA A 1 120 ? -4.566 3.533 12.727 1.00 97.56 120 ALA A O 1
ATOM 962 N N . ASN A 1 121 ? -4.401 4.240 14.858 1.00 97.25 121 ASN A N 1
ATOM 963 C CA . ASN A 1 121 ? -5.759 3.841 15.250 1.00 97.25 121 ASN A CA 1
ATOM 964 C C . ASN A 1 121 ? -6.851 4.598 14.481 1.00 97.25 121 ASN A C 1
ATOM 966 O O . ASN A 1 121 ? -7.871 4.009 14.144 1.00 97.25 121 ASN A O 1
ATOM 970 N N . THR A 1 122 ? -6.641 5.881 14.173 1.00 96.62 122 THR A N 1
ATOM 971 C CA . THR A 1 122 ? -7.583 6.663 13.356 1.00 96.62 122 THR A CA 1
ATOM 972 C C . THR A 1 122 ? -7.579 6.218 11.892 1.00 96.62 122 THR A C 1
ATOM 974 O O . THR A 1 122 ? -8.624 6.191 11.252 1.00 96.62 122 THR A O 1
ATOM 977 N N . MET A 1 123 ? -6.409 5.882 11.344 1.00 97.38 123 MET A N 1
ATOM 978 C CA . MET A 1 123 ? -6.252 5.579 9.918 1.00 97.38 123 MET A CA 1
ATOM 979 C C . MET A 1 123 ? -6.679 4.161 9.542 1.00 97.38 123 MET A C 1
ATOM 981 O O . MET A 1 123 ? -7.187 3.958 8.445 1.00 97.38 123 MET A O 1
ATOM 985 N N . MET A 1 124 ? -6.476 3.171 10.416 1.00 96.31 124 MET A N 1
ATOM 986 C CA . MET A 1 124 ? -6.772 1.777 10.068 1.00 96.31 124 MET A CA 1
ATOM 987 C C . MET A 1 124 ? -8.229 1.529 9.649 1.00 96.31 124 MET A C 1
ATOM 989 O O . MET A 1 124 ? -8.402 0.908 8.601 1.00 96.31 124 MET A O 1
ATOM 993 N N . PRO A 1 125 ? -9.253 2.057 10.349 1.00 96.06 125 PRO A N 1
ATOM 994 C CA . PRO A 1 125 ? -10.644 1.920 9.915 1.00 96.06 125 PRO A CA 1
ATOM 995 C C . PRO A 1 125 ? -10.930 2.561 8.551 1.00 96.06 125 PRO A C 1
ATOM 997 O O . PRO A 1 125 ? -11.800 2.098 7.830 1.00 96.06 125 PRO A O 1
ATOM 1000 N N . ILE A 1 126 ? -10.186 3.606 8.168 1.00 96.50 126 ILE A N 1
ATOM 1001 C CA . ILE A 1 126 ? -10.311 4.250 6.846 1.00 96.50 126 ILE A CA 1
ATOM 1002 C C . ILE A 1 126 ? -9.746 3.339 5.747 1.00 96.50 126 ILE A C 1
ATOM 1004 O O . ILE A 1 126 ? -10.166 3.395 4.596 1.00 96.50 126 ILE A O 1
ATOM 1008 N N . PHE A 1 127 ? -8.754 2.513 6.081 1.00 97.06 127 PHE A N 1
ATOM 1009 C CA . PHE A 1 127 ? -8.109 1.607 5.131 1.00 97.06 127 PHE A CA 1
ATOM 1010 C C . PHE A 1 127 ? -8.862 0.298 4.953 1.00 97.06 127 PHE A C 1
ATOM 1012 O O . PHE A 1 127 ? -8.684 -0.368 3.928 1.00 97.06 127 PHE A O 1
ATOM 1019 N N . GLU A 1 128 ? -9.638 -0.094 5.962 1.00 92.94 128 GLU A N 1
ATOM 1020 C CA . GLU A 1 128 ? -10.553 -1.221 5.873 1.00 92.94 128 GLU A CA 1
ATOM 1021 C C . GLU A 1 128 ? -11.505 -0.994 4.702 1.00 92.94 128 GLU A C 1
ATOM 1023 O O . GLU A 1 128 ? -11.998 0.105 4.482 1.00 92.94 128 GLU A O 1
ATOM 1028 N N . ASP A 1 129 ? -11.670 -2.026 3.878 1.00 92.06 129 ASP A N 1
ATOM 1029 C CA . ASP A 1 129 ? -12.499 -2.006 2.671 1.00 92.06 129 ASP A CA 1
ATOM 1030 C C . ASP A 1 129 ? -12.132 -1.009 1.558 1.00 92.06 129 ASP A C 1
ATOM 1032 O O . ASP A 1 129 ? -12.658 -1.148 0.456 1.00 92.06 129 ASP A O 1
ATOM 1036 N N . ALA A 1 130 ? -11.174 -0.106 1.774 1.00 97.00 130 ALA A N 1
ATOM 1037 C CA . ALA A 1 130 ? -10.669 0.821 0.762 1.00 97.00 130 ALA A CA 1
ATOM 1038 C C . ALA A 1 130 ? -9.363 0.326 0.117 1.00 97.00 130 ALA A C 1
ATOM 1040 O O . ALA A 1 130 ? -9.246 0.208 -1.103 1.00 97.00 130 ALA A O 1
ATOM 1041 N N . LEU A 1 131 ? -8.360 -0.025 0.926 1.00 97.25 131 LEU A N 1
ATOM 1042 C CA . LEU A 1 131 ? -7.046 -0.449 0.433 1.00 97.25 131 LEU A CA 1
ATOM 1043 C C . LEU A 1 131 ? -6.924 -1.972 0.462 1.00 97.25 131 LEU A C 1
ATOM 1045 O O . LEU A 1 131 ? -7.248 -2.606 1.469 1.00 97.25 131 LEU A O 1
ATOM 1049 N N . HIS A 1 132 ? -6.387 -2.575 -0.603 1.00 96.12 132 HIS A N 1
ATOM 1050 C CA . HIS A 1 132 ? -6.170 -4.023 -0.647 1.00 96.12 132 HIS A CA 1
ATOM 1051 C C . HIS A 1 132 ? -5.305 -4.487 0.552 1.00 96.12 132 HIS A C 1
ATOM 1053 O O . HIS A 1 132 ? -4.417 -3.744 0.982 1.00 96.12 132 HIS A O 1
ATOM 1059 N N . PRO A 1 133 ? -5.497 -5.695 1.121 1.00 93.94 133 PRO A N 1
ATOM 1060 C CA . PRO A 1 133 ? -4.729 -6.158 2.285 1.00 93.94 133 PRO A CA 1
ATOM 1061 C C . PRO A 1 133 ? -3.206 -6.144 2.119 1.00 93.94 133 PRO A C 1
ATOM 1063 O O . PRO A 1 133 ? -2.476 -6.060 3.106 1.00 93.94 133 PRO A O 1
ATOM 1066 N N . PHE A 1 134 ? -2.708 -6.232 0.882 1.00 94.00 134 PHE A N 1
ATOM 1067 C CA . PHE A 1 134 ? -1.273 -6.147 0.582 1.00 94.00 134 PHE A CA 1
ATOM 1068 C C . PHE A 1 134 ? -0.803 -4.753 0.174 1.00 94.00 134 PHE A C 1
ATOM 1070 O O . PHE A 1 134 ? 0.380 -4.593 -0.123 1.00 94.00 134 PHE A O 1
ATOM 1077 N N . ASN A 1 135 ? -1.689 -3.757 0.192 1.00 97.12 135 ASN A N 1
ATOM 1078 C CA . ASN A 1 135 ? -1.331 -2.392 -0.138 1.00 97.12 135 ASN A CA 1
ATOM 1079 C C . ASN A 1 135 ? -0.300 -1.857 0.870 1.00 97.12 135 ASN A C 1
ATOM 1081 O O . ASN A 1 135 ? -0.524 -1.864 2.086 1.00 97.12 135 ASN A O 1
ATOM 1085 N N . VAL A 1 136 ? 0.845 -1.399 0.365 1.00 96.75 136 VAL A N 1
ATOM 1086 C CA . VAL A 1 136 ? 1.986 -0.970 1.192 1.00 96.75 136 VAL A CA 1
ATOM 1087 C C . VAL A 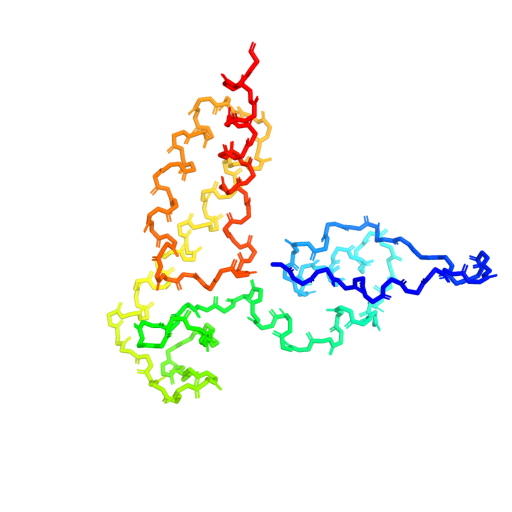1 136 ? 1.680 0.241 2.058 1.00 96.75 136 VAL A C 1
ATOM 1089 O O . VAL A 1 136 ? 2.305 0.421 3.101 1.00 96.75 136 VAL A O 1
ATOM 1092 N N . LEU A 1 137 ? 0.691 1.047 1.676 1.00 97.31 137 LEU A N 1
ATOM 1093 C CA . LEU A 1 137 ? 0.294 2.230 2.429 1.00 97.31 137 LEU A CA 1
ATOM 1094 C C . LEU A 1 137 ? -0.283 1.894 3.808 1.00 97.31 137 LEU A C 1
ATOM 1096 O O . LEU A 1 137 ? -0.209 2.729 4.706 1.00 97.31 137 LEU A O 1
ATOM 1100 N N . ARG A 1 138 ? -0.769 0.661 4.004 1.00 97.31 138 ARG A N 1
ATOM 1101 C CA . ARG A 1 138 ? -1.263 0.152 5.294 1.00 97.31 138 ARG A CA 1
ATOM 1102 C C . ARG A 1 138 ? -0.134 -0.169 6.278 1.00 97.31 138 ARG A C 1
ATOM 1104 O O . ARG A 1 138 ? -0.363 -0.252 7.483 1.00 97.31 138 ARG A O 1
ATOM 1111 N N . ILE A 1 139 ? 1.078 -0.413 5.777 1.00 96.25 139 ILE A N 1
ATOM 1112 C CA . ILE A 1 139 ? 2.152 -1.049 6.549 1.00 96.25 139 ILE A CA 1
ATOM 1113 C C . ILE A 1 139 ? 2.662 -0.192 7.711 1.00 96.25 139 ILE A C 1
ATOM 1115 O O . ILE A 1 139 ? 2.857 -0.769 8.782 1.00 96.25 139 ILE A O 1
ATOM 1119 N N . PRO A 1 140 ? 2.855 1.134 7.581 1.00 96.50 140 PRO A N 1
ATOM 1120 C CA . PRO A 1 140 ? 3.284 1.950 8.715 1.00 96.50 140 PRO A CA 1
ATOM 1121 C C . PRO A 1 140 ? 2.304 1.883 9.893 1.00 96.50 140 PRO A C 1
ATOM 1123 O O . PRO A 1 140 ? 2.732 1.601 11.009 1.00 96.50 140 PRO A O 1
ATOM 1126 N N . SER A 1 141 ? 0.995 2.014 9.642 1.00 97.38 141 SER A N 1
ATOM 1127 C CA . SER A 1 141 ? -0.029 1.886 10.690 1.00 97.38 141 SER A CA 1
ATOM 1128 C C . SER A 1 141 ? -0.017 0.498 11.331 1.00 97.38 141 SER A C 1
ATOM 1130 O O . SER A 1 141 ? 0.017 0.383 12.555 1.00 97.38 141 SER A O 1
ATOM 1132 N N . LEU A 1 142 ? 0.024 -0.565 10.518 1.00 96.62 142 LEU A N 1
ATOM 1133 C CA . LEU A 1 142 ? 0.072 -1.946 11.013 1.00 96.62 142 LEU A CA 1
ATOM 1134 C C . LEU A 1 142 ? 1.309 -2.214 11.881 1.00 96.62 142 LEU A C 1
ATOM 1136 O O . LEU A 1 142 ? 1.193 -2.868 12.915 1.00 96.62 142 LEU A O 1
ATOM 1140 N N . ARG A 1 143 ? 2.482 -1.698 11.491 1.00 95.50 143 ARG A N 1
ATOM 1141 C CA . ARG A 1 143 ? 3.718 -1.819 12.279 1.00 95.50 143 ARG A CA 1
ATOM 1142 C C . ARG A 1 143 ? 3.592 -1.120 13.626 1.00 95.50 143 ARG A C 1
ATOM 1144 O O . ARG A 1 143 ? 3.851 -1.752 14.643 1.00 95.50 143 ARG A O 1
ATOM 1151 N N . THR A 1 144 ? 3.125 0.130 13.642 1.00 96.69 144 THR A N 1
ATOM 1152 C CA . THR A 1 144 ? 2.924 0.888 14.887 1.00 96.69 144 THR A CA 1
ATOM 1153 C C . THR A 1 144 ? 1.973 0.170 15.848 1.00 96.69 144 THR A C 1
ATOM 1155 O O . THR A 1 144 ? 2.258 0.072 17.041 1.00 96.69 144 THR A O 1
ATOM 1158 N N . LEU A 1 145 ? 0.861 -0.370 15.343 1.00 96.62 145 LEU A N 1
ATOM 1159 C CA . LEU A 1 145 ? -0.104 -1.102 16.168 1.00 96.62 145 LEU A CA 1
ATOM 1160 C C . LEU A 1 145 ? 0.467 -2.424 16.690 1.00 96.62 145 LEU A C 1
ATOM 1162 O O . LEU A 1 145 ? 0.281 -2.756 17.859 1.00 96.62 145 LEU A O 1
ATOM 1166 N N . PHE A 1 146 ? 1.199 -3.156 15.848 1.00 95.69 146 PHE A N 1
A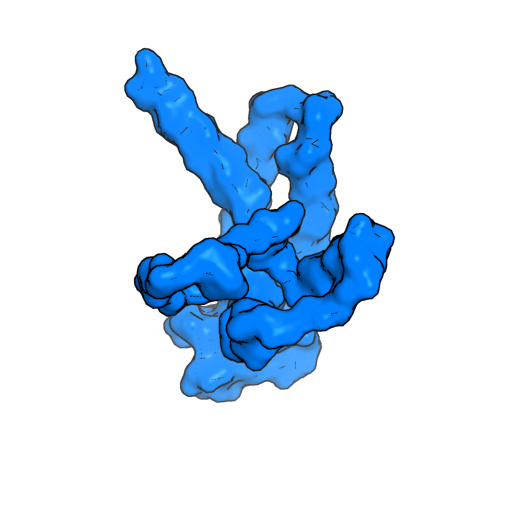TOM 1167 C CA . PHE A 1 146 ? 1.862 -4.394 16.248 1.00 95.69 146 PHE A CA 1
ATOM 1168 C C . PHE A 1 146 ? 2.909 -4.155 17.343 1.00 95.69 146 PHE A C 1
ATOM 1170 O O . PHE A 1 146 ? 2.901 -4.840 18.363 1.00 95.69 146 PHE A O 1
ATOM 1177 N N . GLU A 1 147 ? 3.782 -3.163 17.161 1.00 94.56 147 GLU A N 1
ATOM 1178 C CA . GLU A 1 147 ? 4.799 -2.784 18.147 1.00 94.56 147 GLU A CA 1
ATOM 1179 C C . GLU A 1 147 ? 4.166 -2.409 19.491 1.00 94.56 147 GLU A C 1
ATOM 1181 O O . GLU A 1 147 ? 4.650 -2.833 20.543 1.00 94.56 147 GLU A O 1
ATOM 1186 N N . ASN A 1 148 ? 3.047 -1.676 19.463 1.00 94.94 148 ASN A N 1
ATOM 1187 C CA . ASN A 1 148 ? 2.303 -1.346 20.671 1.00 94.94 148 ASN A CA 1
ATOM 1188 C C . ASN A 1 148 ? 1.747 -2.595 21.371 1.00 94.94 148 ASN A C 1
ATOM 1190 O O . ASN A 1 148 ? 1.975 -2.773 22.565 1.00 94.94 148 ASN A O 1
ATOM 1194 N N . ALA A 1 149 ? 1.093 -3.488 20.624 1.00 94.62 149 ALA A N 1
ATOM 1195 C CA . ALA A 1 149 ? 0.522 -4.720 21.167 1.00 94.62 149 ALA A CA 1
ATOM 1196 C C . ALA A 1 149 ? 1.586 -5.664 21.758 1.00 94.62 149 ALA A C 1
ATOM 1198 O O . ALA A 1 149 ? 1.326 -6.375 22.727 1.00 94.62 149 ALA A O 1
ATOM 1199 N N . VAL A 1 150 ? 2.796 -5.689 21.190 1.00 94.56 150 VAL A N 1
ATOM 1200 C CA . VAL A 1 150 ? 3.927 -6.446 21.750 1.00 94.56 150 VAL A CA 1
ATOM 1201 C C . VAL A 1 150 ? 4.434 -5.808 23.045 1.00 94.56 150 VAL A C 1
ATOM 1203 O O . VAL A 1 150 ? 4.800 -6.530 23.972 1.00 94.56 150 VAL A O 1
ATOM 1206 N N . ALA A 1 151 ? 4.461 -4.478 23.125 1.00 92.06 151 ALA A N 1
ATOM 1207 C CA . ALA A 1 151 ? 4.908 -3.762 24.315 1.00 92.06 151 ALA A CA 1
ATOM 1208 C C . ALA A 1 151 ? 3.928 -3.881 25.495 1.00 92.06 151 ALA A C 1
ATOM 1210 O O . ALA A 1 151 ? 4.387 -3.958 26.624 1.00 92.06 151 ALA A O 1
ATOM 1211 N N . GLU A 1 152 ? 2.616 -3.933 25.248 1.00 90.25 152 GLU A N 1
ATOM 1212 C CA . GLU A 1 152 ? 1.586 -4.107 26.292 1.00 90.25 152 GLU A CA 1
ATOM 1213 C C . GLU A 1 152 ? 1.571 -5.510 26.918 1.00 90.25 152 GLU A C 1
ATOM 1215 O O . GLU A 1 152 ? 1.023 -5.705 27.999 1.00 90.25 152 GLU A O 1
ATOM 1220 N N . LYS A 1 153 ? 2.161 -6.504 26.244 1.00 76.75 153 LYS A N 1
ATOM 1221 C CA . LYS A 1 153 ? 2.277 -7.881 26.752 1.00 76.75 153 LYS A CA 1
ATOM 1222 C C . LYS A 1 153 ? 3.470 -8.098 27.689 1.00 76.75 153 LYS A C 1
ATOM 1224 O O . LYS A 1 153 ? 3.637 -9.217 28.174 1.00 76.75 153 LYS A O 1
ATOM 1229 N N . LYS A 1 154 ? 4.321 -7.088 27.877 1.00 55.12 154 LYS A N 1
ATOM 1230 C CA . LYS A 1 154 ? 5.473 -7.120 28.787 1.00 55.12 154 LYS A CA 1
ATOM 1231 C C . LYS A 1 154 ? 5.137 -6.404 30.083 1.00 55.12 154 LYS A C 1
ATOM 1233 O O . LYS A 1 154 ? 5.587 -6.917 31.128 1.00 55.12 154 LYS A O 1
#